Protein 7Y56 (pdb70)

Secondary structure (DSSP, 8-state):
---EEEEEEE-HHHHHTB-HHHHT-------TTS----HHHH--HHHHHHHHHHHT--GGGTT-EEEEEEE--TT--SEEEEEEEE-TT--TTTHHHHHHHHHHHH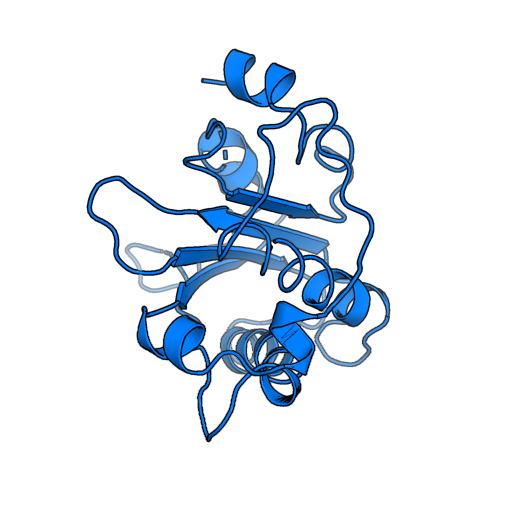HTTTBSSS----EEE--TTS-----HHHHHHHT----TTTEEEEEE--GGGTTTTT-HHHHHHH-

B-factor: mean 21.38, std 8.72, range [10.24, 52.88]

Organism: Human parvovirus B19 (NCBI:txid10798)

Solvent-accessible surface area: 9180 Å² total

Structure (mmCIF, N/CA/C/O backbone):
data_7Y56
#
_entry.id   7Y56
#
_cell.length_a   69.360
_cell.length_b   69.360
_cell.length_c   108.856
_cell.angle_alpha   90.000
_cell.angle_beta   90.000
_cell.angle_gamma   90.000
#
_symmetry.space_group_name_H-M   'P 41 21 2'
#
loop_
_entity.id
_entity.type
_entity.pdbx_description
1 polymer 'NS1 protein'
2 non-polymer GLYCEROL
3 water water
#
loop_
_atom_site.group_PDB
_atom_site.id
_atom_site.type_symbol
_atom_site.label_atom_id
_atom_site.label_alt_id
_atom_site.label_comp_id
_atom_site.label_asym_id
_atom_site.label_entity_id
_atom_site.label_seq_id
_atom_site.pdbx_PDB_ins_code
_atom_site.Cartn_x
_atom_site.Cartn_y
_atom_site.Cartn_z
_atom_site.occupancy
_atom_site.B_iso_or_equiv
_atom_site.auth_seq_id
_atom_site.auth_comp_id
_atom_site.auth_asym_id
_atom_site.auth_atom_id
_atom_site.pdbx_PDB_model_num
ATOM 1 N N . SER A 1 2 ? 39.648 49.340 34.834 1.00 36.78 1 SER A N 1
ATOM 2 C CA . SER A 1 2 ? 40.845 48.944 34.0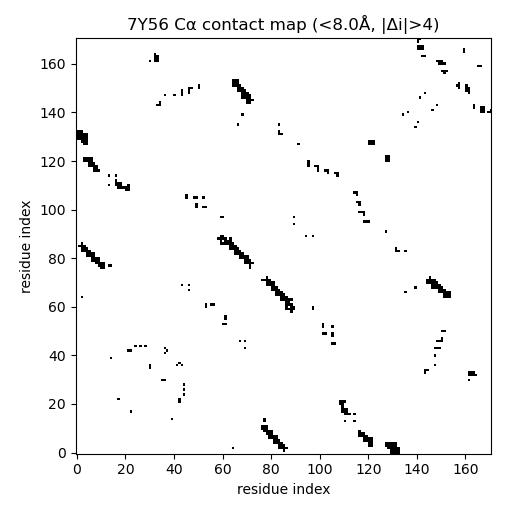98 1.00 34.48 1 SER A CA 1
ATOM 3 C C . SER A 1 2 ? 40.452 48.125 32.884 1.00 33.13 1 SER A C 1
ATOM 4 O O . SER A 1 2 ? 39.289 47.732 32.743 1.00 33.92 1 SER A O 1
ATOM 7 N N . GLU A 1 3 ? 41.423 47.873 32.001 1.00 28.43 2 GLU A N 1
ATOM 8 C CA . GLU A 1 3 ? 41.194 47.133 30.768 1.00 27.31 2 GLU A CA 1
ATOM 9 C C . GLU A 1 3 ? 42.199 45.982 30.654 1.00 25.25 2 GLU A C 1
ATOM 10 O O . GLU A 1 3 ? 43.012 45.933 29.736 1.00 27.20 2 GLU A O 1
ATOM 16 N N . LEU A 1 4 ? 42.124 45.033 31.582 1.00 18.49 3 LEU A N 1
ATOM 17 C CA . LEU A 1 4 ? 43.073 43.930 31.635 1.00 15.08 3 LEU A CA 1
ATOM 18 C C . LEU A 1 4 ? 42.621 42.747 30.785 1.00 14.63 3 LEU A C 1
ATOM 19 O O . LEU A 1 4 ? 41.451 42.357 30.815 1.00 15.48 3 LEU A O 1
ATOM 24 N N . PHE A 1 5 ? 43.567 42.159 30.049 1.00 14.22 4 PHE A N 1
ATOM 25 C CA . PHE A 1 5 ? 43.301 40.933 29.312 1.00 14.18 4 PHE A CA 1
ATOM 26 C C . PHE A 1 5 ? 43.167 39.762 30.281 1.00 13.09 4 PHE A C 1
ATOM 27 O O . PHE A 1 5 ? 43.562 39.836 31.447 1.00 13.73 4 PHE A O 1
ATOM 35 N N . ARG A 1 6 ? 42.652 38.646 29.778 1.00 13.08 5 ARG A N 1
ATOM 36 C CA . ARG A 1 6 ? 42.650 37.433 30.586 1.00 11.41 5 ARG A CA 1
ATOM 37 C C . ARG A 1 6 ? 42.751 36.219 29.673 1.00 13.69 5 ARG A C 1
ATOM 38 O O . ARG A 1 6 ? 42.324 36.253 28.515 1.00 15.98 5 ARG A O 1
ATOM 46 N N . GLY A 1 7 ? 43.330 35.154 30.211 1.00 12.60 6 GLY A N 1
ATOM 47 C CA . GLY A 1 7 ? 43.392 33.891 29.504 1.00 11.76 6 GLY A CA 1
ATOM 48 C C . GLY A 1 7 ? 43.858 32.796 30.439 1.00 13.01 6 GLY A C 1
ATOM 49 O O . GLY A 1 7 ? 43.903 32.978 31.655 1.00 12.30 6 GLY A O 1
ATOM 50 N N . VAL A 1 8 ? 44.213 31.648 29.859 1.00 11.88 7 VAL A N 1
ATOM 51 C CA . VAL A 1 8 ? 44.532 30.453 30.645 1.00 11.95 7 VAL A CA 1
ATOM 52 C C . VAL A 1 8 ? 45.705 29.712 30.011 1.00 13.26 7 VAL A C 1
ATOM 53 O O . VAL A 1 8 ? 45.772 29.554 28.784 1.00 11.39 7 VAL A O 1
ATOM 57 N N . LEU A 1 9 ? 46.615 29.224 30.852 1.00 11.05 8 LEU A N 1
ATOM 58 C CA . LEU A 1 9 ? 47.635 28.266 30.440 1.00 11.74 8 LEU A CA 1
ATOM 59 C C . LEU A 1 9 ? 47.295 26.908 31.033 1.00 13.13 8 LEU A C 1
ATOM 60 O O . LEU A 1 9 ? 47.129 26.796 32.248 1.00 14.13 8 LEU A O 1
ATOM 65 N N . GLN A 1 10 ? 47.204 25.881 30.186 1.00 12.89 9 GLN A N 1
ATOM 66 C CA . GLN A 1 10 ? 46.984 24.519 30.677 1.00 15.52 9 GLN A CA 1
ATOM 67 C C . GLN A 1 10 ? 48.290 23.892 31.141 1.00 15.72 9 GLN A C 1
ATOM 68 O O . GLN A 1 10 ? 49.332 24.049 30.492 1.00 16.60 9 GLN A O 1
ATOM 74 N N . VAL A 1 11 ? 48.218 23.124 32.229 1.00 10.94 10 VAL A N 1
ATOM 75 C CA . VAL A 1 11 ? 49.372 22.404 32.753 1.00 11.96 10 VAL A CA 1
ATOM 76 C C . VAL A 1 11 ? 49.027 20.917 32.734 1.00 13.17 10 VAL A C 1
ATOM 77 O O . VAL A 1 11 ? 48.297 20.416 33.597 1.00 14.81 10 VAL A O 1
ATOM 81 N N . SER A 1 12 ? 49.520 20.198 31.727 1.00 13.08 11 SER A N 1
ATOM 82 C CA . SER A 1 12 ? 49.204 18.789 31.664 1.00 13.14 11 SER A CA 1
ATOM 83 C C . SER A 1 12 ? 50.006 18.029 32.715 1.00 17.45 11 SER A C 1
ATOM 84 O O . SER A 1 12 ? 50.983 18.537 33.281 1.00 17.30 11 SER A O 1
ATOM 87 N N . SER A 1 13 ? 49.597 16.785 32.960 1.00 20.35 12 SER A N 1
ATOM 88 C CA . SER A 1 13 ? 50.385 15.956 33.863 1.00 23.44 12 SER A CA 1
ATOM 89 C C . SER A 1 13 ? 51.778 15.677 33.298 1.00 23.14 12 SER A C 1
ATOM 90 O O . SER A 1 13 ? 52.706 15.435 34.077 1.00 23.61 12 SER A O 1
ATOM 93 N N . ASN A 1 14 ? 51.966 15.776 31.972 1.00 21.02 13 ASN A N 1
ATOM 94 C CA . ASN A 1 14 ? 53.306 15.635 31.406 1.00 21.36 13 ASN A CA 1
ATOM 95 C C . ASN A 1 14 ? 54.268 16.673 31.986 1.00 19.14 13 ASN A C 1
ATOM 96 O O . ASN A 1 14 ? 55.456 16.381 32.192 1.00 19.20 13 ASN A O 1
ATOM 101 N N . VAL A 1 15 ? 53.780 17.891 32.246 1.00 17.04 14 VAL A N 1
ATOM 102 C CA . VAL A 1 15 ? 54.644 18.928 32.803 1.00 16.89 14 VAL A CA 1
ATOM 103 C C . VAL A 1 15 ? 55.188 18.488 34.156 1.00 16.43 14 VAL A C 1
ATOM 104 O O . VAL A 1 15 ? 56.395 18.544 34.415 1.00 16.37 14 VAL A O 1
ATOM 108 N N . LEU A 1 16 ? 54.303 18.043 35.044 1.00 17.36 15 LEU A N 1
ATOM 109 C CA . LEU A 1 16 ? 54.777 17.605 36.355 1.00 17.73 15 LEU A CA 1
ATOM 110 C C . LEU A 1 16 ? 55.624 16.341 36.254 1.00 16.59 15 LEU A C 1
ATOM 111 O O . LEU A 1 16 ? 56.589 16.185 37.012 1.00 16.90 15 LEU A O 1
ATOM 116 N N . ASP A 1 17 ? 55.306 15.440 35.309 1.00 16.36 16 ASP A N 1
ATOM 117 C CA . ASP A 1 17 ? 56.137 14.255 35.111 1.00 18.59 16 ASP A CA 1
ATOM 118 C C . ASP A 1 17 ? 57.557 14.630 34.711 1.00 16.88 16 ASP A C 1
ATOM 119 O O . ASP A 1 17 ? 58.499 13.878 34.995 1.00 19.66 16 ASP A O 1
ATOM 124 N N . CYS A 1 18 ? 57.728 15.764 34.031 1.00 16.52 17 CYS A N 1
ATOM 125 C CA . CYS A 1 18 ? 59.041 16.205 33.588 1.00 15.76 17 CYS A CA 1
ATOM 126 C C . CYS A 1 18 ? 59.710 17.173 34.558 1.00 15.57 17 CY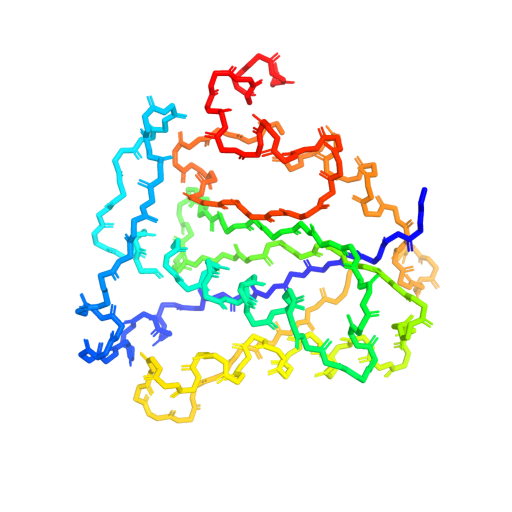S A C 1
ATOM 127 O O . CYS A 1 18 ? 60.788 17.680 34.240 1.00 16.17 17 CYS A O 1
ATOM 130 N N . ALA A 1 19 ? 59.111 17.438 35.721 1.00 16.30 18 ALA A N 1
ATOM 131 C CA . ALA A 1 19 ? 59.754 18.311 36.699 1.00 17.33 18 ALA A CA 1
ATOM 132 C C . ALA A 1 19 ? 61.116 17.752 37.082 1.00 19.36 18 ALA A C 1
ATOM 133 O O . ALA A 1 19 ? 61.267 16.547 37.293 1.00 20.74 18 ALA A O 1
ATOM 135 N N . ASN A 1 20 ? 62.129 18.624 37.147 1.00 16.36 19 ASN A N 1
ATOM 136 C CA . ASN A 1 20 ? 63.484 18.171 37.408 1.00 17.42 19 ASN A CA 1
ATOM 137 C C . ASN A 1 20 ? 63.865 18.458 38.866 1.00 17.78 19 ASN A C 1
ATOM 138 O O . ASN A 1 20 ? 63.049 18.941 39.663 1.00 17.23 19 ASN A O 1
ATOM 143 N N . ASP A 1 21 ? 65.126 18.153 39.200 1.00 18.83 20 ASP A N 1
ATOM 144 C CA . ASP A 1 21 ? 65.594 18.331 40.577 1.00 23.16 20 ASP A CA 1
ATOM 145 C C . ASP A 1 21 ? 65.532 19.798 40.982 1.00 22.29 20 ASP A C 1
ATOM 146 O O . ASP A 1 21 ? 65.195 20.121 42.123 1.00 20.65 20 ASP A O 1
ATOM 151 N N . ASN A 1 22 ? 65.838 20.706 40.049 1.00 21.67 21 ASN A N 1
ATOM 152 C CA . ASN A 1 22 ? 65.766 22.131 40.357 1.00 22.73 21 ASN A CA 1
ATOM 153 C C . ASN A 1 22 ? 64.394 22.529 40.879 1.00 21.34 21 ASN A C 1
ATOM 154 O O . ASN A 1 22 ? 64.286 23.328 41.818 1.00 21.12 21 ASN A O 1
ATOM 159 N N . TRP A 1 23 ? 63.326 22.011 40.261 1.00 18.26 22 TRP A N 1
ATOM 160 C CA . TRP A 1 23 ? 61.982 22.365 40.692 1.00 16.34 22 TRP A CA 1
ATOM 161 C C . TRP A 1 23 ? 61.631 21.684 42.015 1.00 15.97 22 TRP A C 1
ATOM 162 O O . TRP A 1 23 ? 61.118 22.329 42.940 1.00 18.62 22 TRP A O 1
ATOM 173 N N . TRP A 1 24 ? 61.895 20.378 42.124 1.00 16.60 23 TRP A N 1
ATOM 174 C CA . TRP A 1 24 ? 61.517 19.651 43.336 1.00 17.05 23 TRP A CA 1
ATOM 175 C C . TRP A 1 24 ? 62.299 20.146 44.545 1.00 19.10 23 TRP A C 1
ATOM 176 O O . TRP A 1 24 ? 61.821 20.039 45.684 1.00 18.42 23 TRP A O 1
ATOM 187 N N . CYS A 1 25 ? 63.501 20.662 44.323 1.00 20.59 24 CYS A N 1
ATOM 188 C CA . CYS A 1 25 ? 64.366 21.086 45.420 1.00 22.37 24 CYS A CA 1
ATOM 189 C C . CYS A 1 25 ? 64.330 22.590 45.648 1.00 25.10 24 CYS A C 1
ATOM 190 O O . CYS A 1 25 ? 65.089 23.099 46.479 1.00 24.40 24 CYS A O 1
ATOM 193 N N . SER A 1 26 ? 63.498 23.321 44.917 1.00 24.93 25 SER A N 1
ATOM 194 C CA A SER A 1 26 ? 63.462 24.760 45.099 0.58 26.97 25 SER A CA 1
ATOM 195 C CA B SER A 1 26 ? 63.438 24.763 45.098 0.42 27.12 25 SER A CA 1
ATOM 196 C C . SER A 1 26 ? 62.921 25.076 46.488 1.00 30.59 25 SER A C 1
ATOM 197 O O . SER A 1 26 ? 61.930 24.493 46.939 1.00 36.41 25 SER A O 1
ATOM 202 N N . LEU A 1 27 ? 63.600 25.963 47.180 1.00 30.21 26 LEU A N 1
ATOM 203 C CA . LEU A 1 27 ? 63.192 26.360 48.515 1.00 35.65 26 LEU A CA 1
ATOM 204 C C . LEU A 1 27 ? 62.792 27.819 48.414 1.00 38.03 26 LEU A C 1
ATOM 205 O O . LEU A 1 27 ? 63.617 28.678 48.088 1.00 44.54 26 LEU A O 1
ATOM 210 N N . LEU A 1 28 ? 61.521 28.088 48.638 1.00 34.02 27 LEU A N 1
ATOM 211 C CA . LEU A 1 28 ? 61.033 29.449 48.636 1.00 33.28 27 LEU A CA 1
ATOM 212 C C . LEU A 1 28 ? 60.020 29.583 49.756 1.00 35.41 27 LEU A C 1
ATOM 213 O O . LEU A 1 28 ? 59.246 28.658 50.011 1.00 36.48 27 LEU A O 1
ATOM 218 N N . ASP A 1 29 ? 60.059 30.714 50.451 1.00 38.09 28 ASP A N 1
ATOM 219 C CA . ASP A 1 29 ? 59.084 30.964 51.501 1.00 39.58 28 ASP A CA 1
ATOM 220 C C . ASP A 1 29 ? 57.723 31.233 50.875 1.00 36.40 28 ASP A C 1
ATOM 221 O O . ASP A 1 29 ? 57.601 32.042 49.953 1.00 36.78 28 ASP A O 1
ATOM 226 N N . LEU A 1 30 ? 56.702 30.538 51.366 1.00 33.79 29 LEU A N 1
ATOM 227 C CA . LEU A 1 30 ? 55.322 30.794 50.980 1.00 28.25 29 LEU A CA 1
ATOM 228 C C . LEU A 1 30 ? 54.505 30.972 52.249 1.00 27.78 29 LEU A C 1
ATOM 229 O O . LEU A 1 30 ? 54.638 30.183 53.194 1.00 29.42 29 LEU A O 1
ATOM 234 N N . ASP A 1 31 ? 53.686 32.021 52.283 1.00 22.74 30 ASP A N 1
ATOM 235 C CA . ASP A 1 31 ? 52.885 32.327 53.468 1.00 22.00 30 ASP A CA 1
ATOM 236 C C . ASP A 1 31 ? 51.584 31.542 53.382 1.00 22.39 30 ASP A C 1
ATOM 237 O O . ASP A 1 31 ? 50.603 31.990 52.785 1.00 20.28 30 ASP A O 1
ATOM 242 N N . THR A 1 32 ? 51.557 30.365 54.011 1.00 19.50 31 THR A N 1
ATOM 243 C CA . THR A 1 32 ? 50.336 29.575 54.073 1.00 18.82 31 THR A CA 1
ATOM 244 C C . THR A 1 32 ? 49.642 29.675 55.437 1.00 19.34 31 THR A C 1
ATOM 245 O O . THR A 1 32 ? 48.851 28.793 55.785 1.00 21.19 31 THR A O 1
ATOM 249 N N . SER A 1 33 ? 49.899 30.753 56.195 1.00 20.48 32 SER A N 1
ATOM 250 C CA . SER A 1 33 ? 49.277 30.936 57.506 1.00 21.41 32 SER A CA 1
ATOM 251 C C . SER A 1 33 ? 47.767 31.140 57.433 1.00 21.08 32 SER A C 1
ATOM 252 O O . SER A 1 33 ? 47.078 30.915 58.437 1.00 21.84 32 SER A O 1
ATOM 255 N N . ASP A 1 34 ? 47.238 31.571 56.290 1.00 19.77 33 ASP A N 1
ATOM 256 C CA . ASP A 1 34 ? 45.799 31.647 56.036 1.00 19.21 33 ASP A CA 1
ATOM 257 C C . ASP A 1 34 ? 45.473 30.862 54.778 1.00 17.53 33 ASP A C 1
ATOM 258 O O . ASP A 1 34 ? 44.818 31.357 53.860 1.00 18.41 33 ASP A O 1
ATOM 263 N N . TRP A 1 35 ? 45.966 29.624 54.718 1.00 17.14 34 TRP A N 1
ATOM 264 C CA . TRP A 1 35 ? 45.862 28.774 53.531 1.00 15.14 34 TRP A CA 1
ATOM 265 C C . TRP A 1 35 ? 45.900 27.326 53.992 1.00 17.55 34 TRP A C 1
ATOM 266 O O . TRP A 1 35 ? 46.031 27.043 55.185 1.00 22.09 34 TRP A O 1
ATOM 277 N N . GLU A 1 36 ? 45.804 26.406 53.039 1.00 17.57 35 GLU A N 1
ATOM 278 C CA . GLU A 1 36 ? 46.079 25.009 53.319 1.00 19.29 35 GLU A CA 1
ATOM 279 C C . GLU A 1 36 ? 47.559 24.716 53.096 1.00 17.14 35 GLU A C 1
ATOM 280 O O . GLU A 1 36 ? 48.240 25.432 52.353 1.00 16.84 35 GLU A O 1
ATOM 286 N N . PRO A 1 37 ? 48.097 23.689 53.754 1.00 17.01 36 PRO A N 1
ATOM 287 C CA . PRO A 1 37 ? 49.503 23.331 53.533 1.00 16.77 36 PRO A CA 1
ATOM 288 C C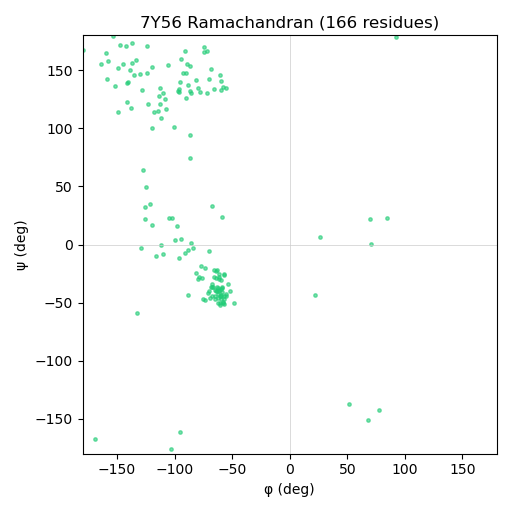 . PRO A 1 37 ? 49.745 22.971 52.075 1.00 17.79 36 PRO A C 1
ATOM 289 O O . PRO A 1 37 ? 48.922 22.312 51.440 1.00 17.56 36 PRO A O 1
ATOM 293 N N . LEU A 1 38 ? 50.890 23.406 51.556 1.00 17.71 37 LEU A N 1
ATOM 294 C CA . LEU A 1 38 ? 51.271 23.169 50.166 1.00 15.81 37 LEU A CA 1
ATOM 295 C C . LEU A 1 38 ? 52.388 22.135 50.155 1.00 16.81 37 LEU A C 1
ATOM 296 O O . LEU A 1 38 ? 53.474 22.384 50.691 1.00 20.32 37 LEU A O 1
ATOM 301 N N . THR A 1 39 ? 52.121 20.980 49.549 1.00 16.74 38 THR A N 1
ATOM 302 C CA . THR A 1 39 ? 53.067 19.873 49.494 1.00 17.22 38 THR A CA 1
ATOM 303 C C . THR A 1 39 ? 53.040 19.293 48.093 1.00 19.00 38 THR A C 1
ATOM 304 O O . THR A 1 39 ? 52.222 19.690 47.260 1.00 17.88 38 THR A O 1
ATOM 308 N N . HIS A 1 40 ? 53.958 18.353 47.831 1.00 20.71 39 HIS A N 1
ATOM 309 C CA . HIS A 1 40 ? 53.951 17.598 46.581 1.00 20.46 39 HIS A CA 1
ATOM 310 C C . HIS A 1 40 ? 53.886 18.550 45.381 1.00 17.94 39 HIS A C 1
ATOM 311 O O . HIS A 1 40 ? 54.566 19.584 45.375 1.00 19.76 39 HIS A O 1
ATOM 318 N N . THR A 1 41 ? 53.075 18.237 44.374 1.00 16.40 40 THR A N 1
ATOM 319 C CA . THR A 1 41 ? 53.077 19.073 43.176 1.00 19.83 40 THR A CA 1
ATOM 320 C C . THR A 1 41 ? 52.317 20.370 43.376 1.00 18.84 40 THR A C 1
ATOM 321 O O . THR A 1 41 ? 52.529 21.318 42.613 1.00 17.43 40 THR A O 1
ATOM 325 N N . ASN A 1 42 ? 51.450 20.449 44.388 1.00 17.95 41 ASN A N 1
ATOM 326 C CA . ASN A 1 42 ? 50.842 21.737 44.697 1.00 17.32 41 ASN A CA 1
ATOM 327 C C . ASN A 1 42 ? 51.913 22.766 45.044 1.00 16.44 41 ASN A C 1
ATOM 328 O O . ASN A 1 42 ? 51.859 23.905 44.577 1.00 16.43 41 ASN A O 1
ATOM 333 N N . ARG A 1 43 ? 52.897 22.383 45.869 1.00 13.39 42 ARG A N 1
ATOM 334 C CA . ARG A 1 43 ? 53.942 23.334 46.239 1.00 16.40 42 ARG A CA 1
ATOM 335 C C . ARG A 1 43 ? 54.790 23.701 45.031 1.00 19.01 42 ARG A C 1
ATOM 336 O O . ARG A 1 43 ? 55.207 24.855 44.894 1.00 20.49 42 ARG A O 1
ATOM 344 N N . LEU A 1 44 ? 55.046 22.741 44.143 1.00 18.13 43 LEU A N 1
ATOM 345 C CA . LEU A 1 44 ? 55.797 23.071 42.935 1.00 15.86 43 LEU A CA 1
ATOM 346 C C . LEU A 1 44 ? 55.089 24.152 42.128 1.00 15.90 43 LEU A C 1
ATOM 347 O O . LEU A 1 44 ? 55.737 25.074 41.609 1.00 18.30 43 LEU A O 1
ATOM 360 N N . ALA A 1 46 ? 52.896 26.406 43.252 1.00 12.07 45 ALA A N 1
ATOM 361 C CA . ALA A 1 46 ? 52.977 27.676 43.959 1.00 13.25 45 ALA A CA 1
ATOM 362 C C . ALA A 1 46 ? 54.347 28.318 43.787 1.00 14.64 45 ALA A C 1
ATOM 363 O O . ALA A 1 46 ? 54.444 29.535 43.600 1.00 14.45 45 ALA A O 1
ATOM 365 N N . ILE A 1 47 ? 55.417 27.518 43.898 1.00 13.87 46 ILE A N 1
ATOM 366 C CA . ILE A 1 47 ? 56.775 28.015 43.693 1.00 14.73 46 ILE A CA 1
ATOM 367 C C . ILE A 1 47 ? 56.922 28.586 42.292 1.00 14.18 46 ILE A C 1
ATOM 368 O O . ILE A 1 47 ? 57.522 29.646 42.086 1.00 16.92 46 ILE A O 1
ATOM 373 N N . TYR A 1 48 ? 56.436 27.845 41.304 1.00 15.07 47 TYR A N 1
ATOM 374 C CA . TYR A 1 48 ? 56.535 28.288 39.915 1.00 14.26 47 TYR A CA 1
ATOM 375 C C . TYR A 1 48 ? 55.855 29.642 39.715 1.00 14.94 47 TYR A C 1
ATOM 376 O O . TYR A 1 48 ? 56.440 30.570 39.142 1.00 13.28 47 TYR A O 1
ATOM 385 N N . LEU A 1 49 ? 54.622 29.775 40.203 1.00 14.11 48 LEU A N 1
ATOM 386 C CA . LEU A 1 49 ? 53.882 31.025 40.053 1.00 13.15 48 LEU A CA 1
ATOM 387 C C . LEU A 1 49 ? 54.601 32.173 40.744 1.00 12.67 48 LEU A C 1
ATOM 388 O O . LEU A 1 49 ? 54.620 33.302 40.246 1.00 12.41 48 LEU A O 1
ATOM 393 N N . SER A 1 50 ? 55.164 31.909 41.918 1.00 12.69 49 SER A N 1
ATOM 394 C CA A SER A 1 50 ? 55.932 32.942 42.604 0.37 15.80 49 SER A CA 1
ATOM 395 C CA B SER A 1 50 ? 55.937 32.935 42.608 0.63 15.83 49 SER A CA 1
ATOM 396 C C . SER A 1 50 ? 57.144 33.365 41.784 1.00 16.78 49 SER A C 1
ATOM 397 O O . SER A 1 50 ? 57.460 34.562 41.697 1.00 17.35 49 SER A O 1
ATOM 402 N N . SER A 1 51 ? 57.838 32.399 41.174 1.00 14.00 50 SER A N 1
ATOM 403 C CA . SER A 1 51 ? 59.005 32.717 40.357 1.00 17.33 50 SER A CA 1
ATOM 404 C C . SER A 1 51 ? 58.616 33.530 39.132 1.00 15.93 50 SER A C 1
ATOM 405 O O . SER A 1 51 ? 59.357 34.434 38.723 1.00 15.49 50 SER A O 1
ATOM 408 N N . VAL A 1 52 ? 57.475 33.203 38.523 1.00 15.42 51 VAL A N 1
ATOM 409 C CA . VAL A 1 52 ? 57.026 33.962 37.352 1.00 14.39 51 VAL A CA 1
ATOM 410 C C . VAL A 1 52 ? 56.714 35.399 37.744 1.00 14.61 51 VAL A C 1
ATOM 411 O O . VAL A 1 52 ? 57.126 36.348 37.064 1.00 14.93 51 VAL A O 1
ATOM 415 N N . ALA A 1 53 ? 56.010 35.584 38.864 1.00 15.84 52 ALA A N 1
ATOM 416 C CA . ALA A 1 53 ? 55.704 36.936 39.321 1.00 17.48 52 ALA A CA 1
ATOM 417 C C . ALA A 1 53 ? 56.980 37.726 39.592 1.00 17.32 52 ALA A C 1
ATOM 418 O O . ALA A 1 53 ? 57.095 38.891 39.190 1.00 18.13 52 ALA A O 1
ATOM 420 N N . SER A 1 54 ? 57.957 37.107 40.263 1.00 17.69 53 SER A N 1
ATOM 421 C CA . SER A 1 54 ? 59.211 37.798 40.552 1.00 18.08 53 SER A CA 1
ATOM 422 C C . SER A 1 54 ? 59.899 38.246 39.274 1.00 21.60 53 SER A C 1
ATOM 423 O O . SER A 1 54 ? 60.445 39.352 39.211 1.00 23.16 53 SER A O 1
ATOM 426 N N . LYS A 1 55 ? 59.886 37.394 38.249 1.00 19.75 54 LYS A N 1
ATOM 427 C CA . LYS A 1 55 ? 60.460 37.764 36.958 1.00 22.82 54 LYS A CA 1
ATOM 428 C C . LYS A 1 55 ? 59.710 38.943 36.363 1.00 23.36 54 LYS A C 1
ATOM 429 O O . LYS A 1 55 ? 60.316 39.922 35.912 1.00 24.16 54 LYS A O 1
ATOM 435 N N . LEU A 1 56 ? 58.380 38.877 36.389 1.00 20.64 55 LEU A N 1
ATOM 436 C CA . LEU A 1 56 ? 57.567 39.925 35.787 1.00 21.37 55 LEU A CA 1
ATOM 437 C C . LEU A 1 56 ? 57.774 41.257 36.485 1.00 23.64 55 LEU A C 1
ATOM 438 O O . LEU A 1 56 ? 57.776 42.310 35.836 1.00 25.45 55 LEU A O 1
ATOM 443 N N . ASP A 1 57 ? 57.958 41.231 37.809 1.00 24.17 56 ASP A N 1
ATOM 444 C CA . ASP A 1 57 ? 58.095 42.466 38.578 1.00 28.58 56 ASP A CA 1
ATOM 445 C C . ASP A 1 57 ? 59.235 43.338 38.070 1.00 32.32 56 ASP A C 1
ATOM 446 O O . ASP A 1 57 ? 59.203 44.560 38.256 1.00 34.08 56 ASP A O 1
ATOM 451 N N . PHE A 1 58 ? 60.253 42.737 37.443 1.00 32.86 57 PHE A N 1
ATOM 452 C CA . PHE A 1 58 ? 61.435 43.477 37.012 1.00 38.88 57 PHE A CA 1
ATOM 453 C C . PHE A 1 58 ? 61.744 43.295 35.528 1.00 40.06 57 PHE A C 1
ATOM 454 O O . PHE A 1 58 ? 62.884 43.516 35.109 1.00 42.91 57 PHE A O 1
ATOM 462 N N . THR A 1 59 ? 60.765 42.913 34.715 1.00 36.86 58 THR A N 1
ATOM 463 C CA . THR A 1 59 ? 61.020 42.712 33.298 1.00 37.61 58 THR A CA 1
ATOM 464 C C . THR A 1 59 ? 60.729 43.987 32.509 1.00 40.71 58 THR A C 1
ATOM 465 O O . THR A 1 59 ? 59.855 44.784 32.866 1.00 42.69 58 THR A O 1
ATOM 469 N N . GLY A 1 60 ? 61.494 44.179 31.440 1.00 38.27 59 GLY A N 1
ATOM 470 C CA . GLY A 1 60 ? 61.314 45.289 30.535 1.00 37.45 59 GLY A CA 1
ATOM 471 C C . GLY A 1 60 ? 60.462 44.922 29.338 1.00 34.29 59 GLY A C 1
ATOM 472 O O . GLY A 1 60 ? 59.708 43.940 29.345 1.00 33.90 59 GLY A O 1
ATOM 473 N N . GLY A 1 61 ? 60.568 45.734 28.297 1.00 30.49 60 GLY A N 1
ATOM 474 C CA . GLY A 1 61 ? 59.880 45.456 27.062 1.00 29.70 60 GLY A CA 1
ATOM 475 C C . GLY A 1 61 ? 58.375 45.576 27.176 1.00 26.88 60 GLY A C 1
ATOM 476 O O . GLY A 1 61 ? 57.843 46.360 27.970 1.00 25.95 60 GLY A O 1
ATOM 477 N N . PRO A 1 62 ? 57.656 44.805 26.358 1.00 24.28 61 PRO A N 1
ATOM 478 C CA . PRO A 1 62 ? 56.190 44.927 26.332 1.00 22.91 61 PRO A CA 1
ATOM 479 C C . PRO A 1 62 ? 55.531 44.709 27.677 1.00 21.35 61 PRO A C 1
ATOM 480 O O . PRO A 1 62 ? 54.423 45.218 27.894 1.00 20.15 61 PRO A O 1
ATOM 484 N N . LEU A 1 63 ? 56.171 43.968 28.584 1.00 17.59 62 LEU A N 1
ATOM 485 C CA . LEU A 1 63 ? 55.571 43.632 29.868 1.00 17.98 62 LEU A CA 1
ATOM 486 C C . LEU A 1 63 ? 55.852 44.671 30.943 1.00 19.74 62 LEU A C 1
ATOM 487 O O . LEU A 1 63 ? 55.312 44.546 32.049 1.00 21.32 62 LEU A O 1
ATOM 492 N N . ALA A 1 64 ? 56.659 45.686 30.633 1.00 20.68 63 ALA A N 1
ATOM 493 C CA . ALA A 1 64 ? 57.049 46.694 31.618 1.00 22.75 63 ALA A CA 1
ATOM 494 C C . ALA A 1 64 ? 55.837 47.421 32.181 1.00 23.22 63 ALA A C 1
ATOM 495 O O . ALA A 1 64 ? 54.954 47.859 31.435 1.00 22.07 63 ALA A O 1
ATOM 497 N N . GLY A 1 65 ? 55.800 47.545 33.507 1.00 25.54 64 GLY A N 1
ATOM 498 C CA . GLY A 1 65 ? 54.747 48.286 34.165 1.00 29.32 64 GLY A CA 1
ATOM 499 C C . GLY A 1 65 ? 53.383 47.639 34.116 1.00 29.37 64 GLY A C 1
ATOM 500 O O . GLY A 1 65 ? 52.371 48.330 34.269 1.00 30.99 64 GLY A O 1
ATOM 501 N N . CYS A 1 66 ? 53.309 46.335 33.902 1.00 24.87 65 CYS A N 1
ATOM 502 C CA . CYS A 1 66 ? 52.001 45.725 33.756 1.00 22.62 65 CYS A CA 1
ATOM 503 C C . CYS A 1 66 ? 51.427 45.349 35.117 1.00 21.26 65 CYS A C 1
ATOM 504 O O . CYS A 1 66 ? 52.157 45.143 36.093 1.00 23.52 65 CYS A O 1
ATOM 507 N N . LEU A 1 67 ? 50.102 45.314 35.169 1.00 18.22 66 LEU A N 1
ATOM 508 C CA . LEU A 1 67 ? 49.355 44.780 36.297 1.00 16.64 66 LEU A CA 1
ATOM 509 C C . LEU A 1 67 ? 49.006 43.328 36.001 1.00 15.91 66 LEU A C 1
ATOM 510 O O . LEU A 1 67 ? 48.657 42.986 34.868 1.00 17.08 66 LEU A O 1
ATOM 515 N N . TYR A 1 68 ? 49.107 42.472 37.018 1.00 14.57 67 TYR A N 1
ATOM 516 C CA . TYR A 1 68 ? 48.879 41.048 36.818 1.00 14.24 67 TYR A CA 1
ATOM 517 C C . TYR A 1 68 ? 48.201 40.424 38.031 1.00 13.90 67 TYR A C 1
ATOM 518 O O . TYR A 1 68 ? 48.305 40.904 39.175 1.00 17.15 67 TYR A O 1
ATOM 527 N N . PHE A 1 69 ? 47.519 39.317 37.747 1.00 12.22 68 PHE A N 1
ATOM 528 C CA . PHE A 1 69 ? 46.909 38.445 38.754 1.00 13.05 68 PHE A CA 1
ATOM 529 C C . PHE A 1 69 ? 46.953 37.038 38.166 1.00 13.24 68 PHE A C 1
ATOM 530 O O . PHE A 1 69 ? 46.316 36.784 37.140 1.00 15.28 68 PHE A O 1
ATOM 538 N N . PHE A 1 70 ? 47.732 36.145 38.778 1.00 12.74 69 PHE A N 1
ATOM 539 C CA . PHE A 1 70 ? 47.881 34.762 38.321 1.00 15.29 69 PHE A CA 1
ATOM 540 C C . PHE A 1 70 ? 47.254 33.844 39.361 1.00 13.88 69 PHE A C 1
ATOM 541 O O . PHE A 1 70 ? 47.542 33.985 40.548 1.00 12.49 69 PHE A O 1
ATOM 549 N N . GLN A 1 71 ? 46.461 32.870 38.927 1.00 13.38 70 GLN A N 1
ATOM 550 C CA . GLN A 1 71 ? 45.850 31.939 39.875 1.00 12.02 70 GLN A CA 1
ATOM 551 C C . GLN A 1 71 ? 45.912 30.519 39.329 1.00 11.71 70 GLN A C 1
ATOM 552 O O . GLN A 1 71 ? 45.345 30.237 38.268 1.00 13.47 70 GLN A O 1
ATOM 558 N N . VAL A 1 72 ? 46.616 29.619 40.028 1.00 13.50 71 VAL A N 1
ATOM 559 C CA . VAL A 1 72 ? 46.721 28.229 39.589 1.00 13.83 71 VAL A CA 1
ATOM 560 C C . VAL A 1 72 ? 45.662 27.422 40.326 1.00 14.68 71 VAL A C 1
ATOM 561 O O . VAL A 1 72 ? 45.467 27.601 41.535 1.00 12.08 71 VAL A O 1
ATOM 565 N N . GLU A 1 73 ? 44.940 26.582 39.590 1.00 12.93 72 GLU A N 1
ATOM 566 C CA . GLU A 1 73 ? 43.807 25.840 40.118 1.00 13.57 72 GLU A CA 1
ATOM 567 C C . GLU A 1 73 ? 43.880 24.376 39.711 1.00 16.55 72 GLU A C 1
ATOM 568 O O . GLU A 1 73 ? 44.524 24.005 38.725 1.00 14.66 72 GLU A O 1
ATOM 574 N N . CYS A 1 74 ? 43.171 23.545 40.471 1.00 13.70 73 CYS A N 1
ATOM 575 C CA . CYS A 1 74 ? 42.929 22.159 40.099 1.00 16.47 73 CYS A CA 1
ATOM 576 C C . CYS A 1 74 ? 41.502 21.819 40.490 1.00 17.32 73 CYS A C 1
ATOM 577 O O . CYS A 1 74 ? 41.126 21.974 41.657 1.00 17.11 73 CYS A O 1
ATOM 580 N N . ASN A 1 75 ? 40.703 21.389 39.522 1.00 16.04 74 ASN A N 1
ATOM 581 C CA . ASN A 1 75 ? 39.326 21.000 39.782 1.00 18.47 74 ASN A CA 1
ATOM 582 C C . ASN A 1 75 ? 39.236 19.514 40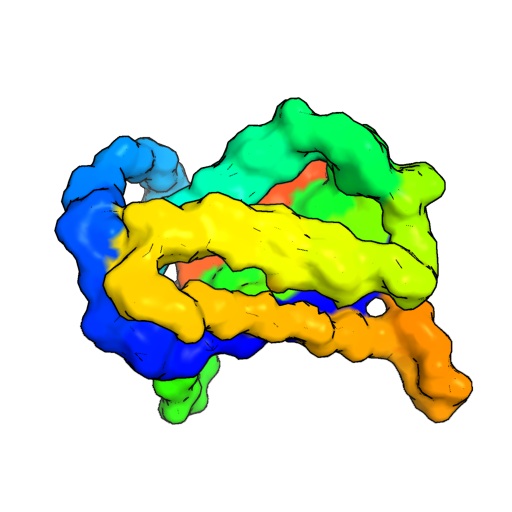.108 1.00 18.49 74 ASN A C 1
ATOM 583 O O . ASN A 1 75 ? 40.173 18.741 39.893 1.00 18.63 74 ASN A O 1
ATOM 588 N N . LYS A 1 76 ? 38.083 19.115 40.632 1.00 18.79 75 LYS A N 1
ATOM 589 C CA . LYS A 1 76 ? 37.786 17.704 40.791 1.00 22.09 75 LYS A CA 1
ATOM 590 C C . LYS A 1 76 ? 37.930 16.989 39.454 1.00 23.55 75 LYS A C 1
ATOM 591 O O . LYS A 1 76 ? 37.465 17.485 38.421 1.00 24.57 75 LYS A O 1
ATOM 597 N N . PHE A 1 77 ? 38.595 15.834 39.481 1.00 22.81 76 PHE A N 1
ATOM 598 C CA . PHE A 1 77 ? 38.883 14.972 38.333 1.00 24.41 76 PHE A CA 1
ATOM 599 C C . PHE A 1 77 ? 39.909 15.567 37.387 1.00 21.74 76 PHE A C 1
ATOM 600 O O . PHE A 1 77 ? 40.212 14.934 36.365 1.00 21.83 76 PHE A O 1
ATOM 608 N N . GLU A 1 78 ? 40.445 16.752 37.671 1.00 16.95 77 GLU A N 1
ATOM 609 C CA . GLU A 1 78 ? 41.367 17.393 36.737 1.00 18.70 77 GLU A CA 1
ATOM 610 C C . GLU A 1 78 ? 42.749 16.779 36.874 1.00 17.54 77 GLU A C 1
ATOM 611 O O . GLU A 1 78 ? 43.244 16.574 37.989 1.00 19.58 77 GLU A O 1
ATOM 617 N N . GLU A 1 79 ? 43.375 16.482 35.737 1.00 19.25 78 GLU A N 1
ATOM 618 C CA . GLU A 1 79 ? 44.756 16.037 35.733 1.00 21.00 78 GLU A CA 1
ATOM 619 C C . GLU A 1 79 ? 45.642 17.241 35.468 1.00 17.81 78 GLU A C 1
ATOM 620 O O . GLU A 1 79 ? 45.360 18.044 34.573 1.00 17.48 78 GLU A O 1
ATOM 626 N N . GLY A 1 80 ? 46.670 17.402 36.289 1.00 15.56 79 GLY A N 1
ATOM 627 C CA . GLY A 1 80 ? 47.495 18.582 36.179 1.00 14.84 79 GLY A CA 1
ATOM 628 C C . GLY A 1 80 ? 46.827 19.788 36.805 1.00 15.21 79 GLY A C 1
ATOM 629 O O . GLY A 1 80 ? 46.177 19.679 37.850 1.00 17.03 79 GLY A O 1
ATOM 630 N N . TYR A 1 81 ? 46.996 20.944 36.174 1.00 13.23 80 TYR A N 1
ATOM 631 C CA . TYR A 1 81 ? 46.527 22.216 36.695 1.00 12.49 80 TYR A CA 1
ATOM 632 C C . TYR A 1 81 ? 46.138 23.102 35.524 1.00 12.13 80 TYR A C 1
ATOM 633 O O . TYR A 1 81 ? 46.381 22.775 34.357 1.00 11.75 80 TYR A O 1
ATOM 642 N N . HIS A 1 82 ? 45.534 24.240 35.850 1.00 11.48 81 HIS A N 1
ATOM 643 C CA . HIS A 1 82 ? 45.427 25.306 34.865 1.00 11.23 81 HIS A CA 1
ATOM 644 C C . HIS A 1 82 ? 45.697 26.622 35.566 1.00 12.13 81 HIS A C 1
ATOM 645 O O . HIS A 1 82 ? 45.472 26.760 36.774 1.00 14.54 81 HIS A O 1
ATOM 652 N N . ILE A 1 83 ? 46.240 27.576 34.815 1.00 10.24 82 ILE A N 1
ATOM 653 C CA . ILE A 1 83 ? 46.666 28.846 35.392 1.00 10.40 82 ILE A CA 1
ATOM 654 C C . ILE A 1 83 ? 45.848 29.951 34.740 1.00 12.62 82 ILE A C 1
ATOM 655 O O . ILE A 1 83 ? 45.987 30.203 33.537 1.00 11.77 82 ILE A O 1
ATOM 660 N N . HIS A 1 84 ? 45.009 30.613 35.524 1.00 12.13 83 HIS A N 1
ATOM 661 C CA . HIS A 1 84 ? 44.327 31.812 35.061 1.00 11.82 83 HIS A CA 1
ATOM 662 C C . HIS A 1 84 ? 45.289 32.986 35.100 1.00 12.23 83 HIS A C 1
ATOM 663 O O . HIS A 1 84 ? 45.961 33.218 36.113 1.00 14.07 83 HIS A O 1
ATOM 670 N N . VAL A 1 85 ? 45.357 33.733 34.000 1.00 10.46 84 VAL A N 1
ATOM 671 C CA . VAL A 1 85 ? 46.223 34.900 33.898 1.00 12.37 84 VAL A CA 1
ATOM 672 C C . VAL A 1 85 ? 45.354 36.098 33.553 1.00 13.92 84 VAL A C 1
ATOM 673 O O . VAL A 1 85 ? 44.663 36.092 32.528 1.00 16.13 84 VAL A O 1
ATOM 677 N N . VAL A 1 86 ? 45.381 37.111 34.412 1.00 11.41 85 VAL A N 1
ATOM 678 C CA . VAL A 1 86 ? 44.825 38.432 34.130 1.00 12.41 85 VAL A CA 1
ATOM 679 C C . VAL A 1 86 ? 45.996 39.404 34.072 1.00 12.90 85 VAL A C 1
ATOM 680 O O . VAL A 1 86 ? 46.836 39.421 34.977 1.00 13.58 85 VAL A O 1
ATOM 684 N N . ILE A 1 87 ? 46.092 40.179 32.992 1.00 13.00 86 ILE A N 1
ATOM 685 C CA . ILE A 1 87 ? 47.308 40.959 32.777 1.00 12.71 86 ILE A CA 1
ATOM 686 C C . ILE A 1 87 ? 46.994 42.106 31.827 1.00 15.29 86 ILE A C 1
ATOM 687 O O . ILE A 1 87 ? 46.217 41.950 30.884 1.00 16.02 86 ILE A O 1
ATOM 692 N N . GLY A 1 88 ? 47.605 43.264 32.082 1.00 16.43 87 GLY A N 1
ATOM 693 C CA . GLY A 1 88 ? 47.477 44.389 31.172 1.00 16.32 87 GLY A CA 1
ATOM 694 C C . GLY A 1 88 ? 48.534 45.431 31.454 1.00 18.81 87 GLY A C 1
ATOM 695 O O . GLY A 1 88 ? 49.047 45.527 32.570 1.00 19.82 87 GLY A O 1
ATOM 696 N N . GLY A 1 89 ? 48.858 46.216 30.433 1.00 18.77 88 GLY A N 1
ATOM 697 C CA . GLY A 1 89 ? 49.835 47.273 30.578 1.00 18.39 88 GLY A CA 1
ATOM 698 C C . GLY A 1 89 ? 50.011 48.012 29.270 1.00 19.40 88 GLY A C 1
ATOM 699 O O . GLY A 1 89 ? 49.553 47.555 28.220 1.00 19.92 88 GLY A O 1
ATOM 700 N N . PRO A 1 90 ? 50.684 49.163 29.297 1.00 22.26 89 PRO A N 1
ATOM 701 C CA . PRO A 1 90 ? 50.761 49.984 28.070 1.00 21.30 89 PRO A CA 1
ATOM 702 C C . PRO A 1 90 ? 51.451 49.283 26.905 1.00 21.78 89 PRO A C 1
ATOM 703 O O . PRO A 1 90 ? 51.178 49.621 25.742 1.00 23.98 89 PRO A O 1
ATOM 707 N N . GLY A 1 91 ? 52.332 48.316 27.174 1.00 18.13 90 GLY A N 1
ATOM 708 C CA . GLY A 1 91 ? 53.036 47.638 26.102 1.00 19.21 90 GLY A CA 1
ATOM 709 C C . GLY A 1 91 ? 52.368 46.393 25.559 1.00 20.76 90 GLY A C 1
ATOM 710 O O . GLY A 1 91 ? 52.835 45.833 24.558 1.00 23.58 90 GLY A O 1
ATOM 711 N N . LEU A 1 92 ? 51.290 45.938 26.186 1.00 17.30 91 LEU A N 1
ATOM 712 C CA . LEU A 1 92 ? 50.616 44.699 25.812 1.00 16.96 91 LEU A CA 1
ATOM 713 C C . LEU A 1 92 ? 49.432 45.007 24.915 1.00 20.60 91 LEU A C 1
ATOM 714 O O . LEU A 1 92 ? 48.616 45.877 25.236 1.00 24.57 91 LEU A O 1
ATOM 719 N N . ASN A 1 93 ? 49.323 44.277 23.805 1.00 17.70 92 ASN A N 1
ATOM 720 C CA . ASN A 1 93 ? 48.239 44.533 22.869 1.00 16.91 92 ASN A CA 1
ATOM 721 C C . ASN A 1 93 ? 47.751 43.191 22.325 1.00 16.00 92 ASN A C 1
ATOM 722 O O . ASN A 1 93 ? 48.358 42.156 22.628 1.00 15.51 92 ASN A O 1
ATOM 727 N N . PRO A 1 94 ? 46.638 43.134 21.585 1.00 15.16 93 PRO A N 1
ATOM 728 C CA . PRO A 1 94 ? 46.155 41.821 21.135 1.00 15.71 93 PRO A CA 1
ATOM 729 C C . PRO A 1 94 ? 47.119 41.107 20.202 1.00 15.77 93 PRO A C 1
ATOM 730 O O . PRO A 1 94 ? 47.048 39.879 20.091 1.00 15.97 93 PRO A O 1
ATOM 734 N N . ARG A 1 95 ? 48.027 41.827 19.534 1.00 16.11 94 ARG A N 1
ATOM 735 C CA . ARG A 1 95 ? 48.939 41.158 18.613 1.00 15.31 94 ARG A CA 1
ATOM 736 C C . ARG A 1 95 ? 50.100 40.487 19.332 1.00 16.41 94 ARG A C 1
ATOM 737 O O . ARG A 1 95 ? 50.616 39.474 18.841 1.00 17.27 94 ARG A O 1
ATOM 745 N N . ASN A 1 96 ? 50.532 41.009 20.484 1.00 14.62 95 ASN A N 1
ATOM 746 C CA . ASN A 1 96 ? 51.691 40.422 21.147 1.00 14.33 95 ASN A CA 1
ATOM 747 C C . ASN A 1 96 ? 51.353 39.723 22.452 1.00 14.30 95 ASN A C 1
ATOM 748 O O . ASN A 1 96 ? 52.250 39.150 23.073 1.00 14.75 95 ASN A O 1
ATOM 753 N N . LEU A 1 97 ? 50.084 39.720 22.861 1.00 13.65 96 LEU A N 1
ATOM 754 C CA . LEU A 1 97 ? 49.727 39.201 24.181 1.00 12.26 96 LEU A CA 1
ATOM 755 C C . LEU A 1 97 ? 50.175 37.752 24.357 1.00 13.15 96 LEU A C 1
ATOM 756 O O . LEU A 1 97 ? 50.847 37.407 25.338 1.00 13.15 96 LEU A O 1
ATOM 761 N N . THR A 1 98 ? 49.821 36.885 23.406 1.00 13.89 97 THR A N 1
ATOM 762 C CA . THR A 1 98 ? 50.096 35.459 23.570 1.00 14.12 97 THR A CA 1
ATOM 763 C C . THR A 1 98 ? 51.597 35.171 23.607 1.00 15.11 97 THR A C 1
ATOM 764 O O . THR A 1 98 ? 52.069 34.407 24.460 1.00 13.99 97 THR A O 1
ATOM 768 N N . VAL A 1 99 ? 52.365 35.747 22.672 1.00 14.84 98 VAL A N 1
ATOM 769 C CA . VAL A 1 99 ? 53.808 35.495 22.643 1.00 14.57 98 VAL 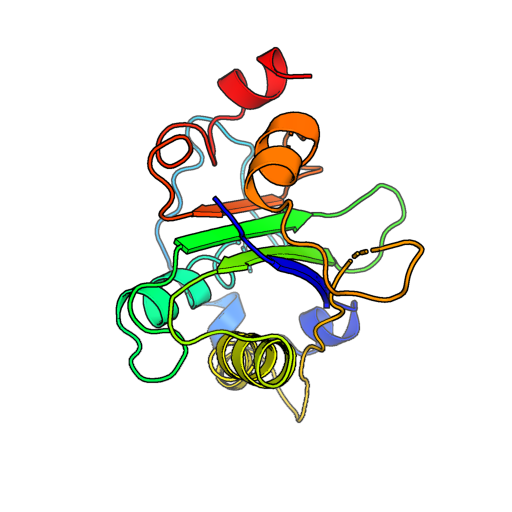A CA 1
ATOM 770 C C . VAL A 1 99 ? 54.473 36.025 23.908 1.00 14.44 98 VAL A C 1
ATOM 771 O O . VAL A 1 99 ? 55.365 35.383 24.473 1.00 15.37 98 VAL A O 1
ATOM 775 N N . CYS A 1 100 ? 54.037 37.191 24.382 1.00 12.60 99 CYS A N 1
ATOM 776 C CA . CYS A 1 100 ? 54.621 37.781 25.590 1.00 12.65 99 CYS A CA 1
ATOM 777 C C . CYS A 1 100 ? 54.302 36.946 26.829 1.00 14.55 99 CYS A C 1
ATOM 778 O O . CYS A 1 100 ? 55.175 36.708 27.673 1.00 15.50 99 CYS A O 1
ATOM 781 N N . VAL A 1 101 ? 53.051 36.502 26.971 1.00 12.74 100 VAL A N 1
ATOM 782 C CA . VAL A 1 101 ? 52.707 35.715 28.159 1.00 14.24 100 VAL A CA 1
ATOM 783 C C . VAL A 1 101 ? 53.381 34.347 28.107 1.00 14.98 100 VAL A C 1
ATOM 784 O O . VAL A 1 101 ? 53.956 33.875 29.096 1.00 12.45 100 VAL A O 1
ATOM 788 N N . GLU A 1 102 ? 53.309 33.686 26.954 1.00 13.09 101 GLU A N 1
ATOM 789 C CA . GLU A 1 102 ? 53.995 32.406 26.803 1.00 14.38 101 GLU A CA 1
ATOM 790 C C . GLU A 1 102 ? 55.490 32.538 27.077 1.00 15.46 101 GLU A C 1
ATOM 791 O O . GLU A 1 102 ? 56.075 31.694 27.767 1.00 15.53 101 GLU A O 1
ATOM 797 N N . GLY A 1 103 ? 56.130 33.586 26.552 1.00 15.18 102 GLY A N 1
ATOM 798 C CA . GLY A 1 103 ? 57.561 33.745 26.771 1.00 17.32 102 GLY A CA 1
ATOM 799 C C . GLY A 1 103 ? 57.902 33.940 28.235 1.00 16.56 102 GLY A C 1
ATOM 800 O O . GLY A 1 103 ? 58.878 33.379 28.739 1.00 16.90 102 GLY A O 1
ATOM 801 N N . LEU A 1 104 ? 57.085 34.714 28.942 1.00 14.14 103 LEU A N 1
ATOM 802 C CA . LEU A 1 104 ? 57.310 34.934 30.366 1.00 14.22 103 LEU A CA 1
ATOM 803 C C . LEU A 1 104 ? 57.218 33.625 31.142 1.00 16.52 103 LEU A C 1
ATOM 804 O O . LEU A 1 104 ? 58.108 33.293 31.940 1.00 17.37 103 LEU A O 1
ATOM 809 N N . PHE A 1 105 ? 56.144 32.870 30.923 1.00 13.85 104 PHE A N 1
ATOM 810 C CA . PHE A 1 105 ? 55.957 31.636 31.681 1.00 14.57 104 PHE A CA 1
ATOM 811 C C . PHE A 1 105 ? 56.962 30.576 31.256 1.00 14.40 104 PHE A C 1
ATOM 812 O O . PHE A 1 105 ? 57.533 29.875 32.103 1.00 13.44 104 PHE A O 1
ATOM 820 N N . ASN A 1 106 ? 57.239 30.478 29.953 1.00 11.73 105 ASN A N 1
ATOM 821 C CA . ASN A 1 106 ? 58.144 29.429 29.510 1.00 11.88 105 ASN A CA 1
ATOM 822 C C . ASN A 1 106 ? 59.606 29.736 29.814 1.00 12.56 105 ASN A C 1
ATOM 823 O O . ASN A 1 106 ? 60.389 28.796 29.994 1.00 14.69 105 ASN A O 1
ATOM 828 N N . ASN A 1 107 ? 60.011 31.013 29.876 1.00 14.18 106 ASN A N 1
ATOM 829 C CA A ASN A 1 107 ? 61.397 31.295 30.234 0.51 15.98 106 ASN A CA 1
ATOM 830 C CA B ASN A 1 107 ? 61.388 31.335 30.252 0.49 16.03 106 ASN A CA 1
ATOM 831 C C . ASN A 1 107 ? 61.697 30.830 31.655 1.00 15.22 106 ASN A C 1
ATOM 832 O O . ASN A 1 107 ? 62.808 30.366 31.932 1.00 15.86 106 ASN A O 1
ATOM 841 N N . VAL A 1 108 ? 60.716 30.919 32.552 1.00 14.04 1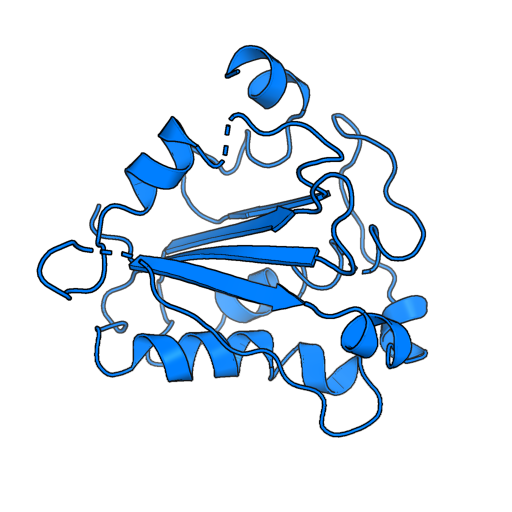07 VAL A N 1
ATOM 842 C CA . VAL A 1 108 ? 60.903 30.415 33.913 1.00 14.21 107 VAL A CA 1
ATOM 843 C C . VAL A 1 108 ? 60.839 28.893 33.935 1.00 14.12 107 VAL A C 1
ATOM 844 O O . VAL A 1 108 ? 61.675 28.223 34.558 1.00 18.95 107 VAL A O 1
ATOM 848 N N . LEU A 1 109 ? 59.838 28.326 33.265 1.00 12.49 108 LEU A N 1
ATOM 849 C CA . LEU A 1 109 ? 59.652 26.881 33.260 1.00 14.22 108 LEU A CA 1
ATOM 850 C C . LEU A 1 109 ? 60.846 26.161 32.655 1.00 15.42 108 LEU A C 1
ATOM 851 O O . LEU A 1 109 ? 61.112 25.007 33.007 1.00 14.07 108 LEU A O 1
ATOM 856 N N . TYR A 1 110 ? 61.578 26.824 31.747 1.00 15.54 109 TYR A N 1
ATOM 857 C CA . TYR A 1 110 ? 62.681 26.172 31.040 1.00 17.97 109 TYR A CA 1
ATOM 858 C C . TYR A 1 110 ? 63.664 25.492 31.994 1.00 18.54 109 TYR A C 1
ATOM 859 O O . TYR A 1 110 ? 64.140 24.382 31.721 1.00 17.95 109 TYR A O 1
ATOM 868 N N . HIS A 1 111 ? 63.970 26.135 33.123 1.00 15.35 110 HIS A N 1
ATOM 869 C CA . HIS A 1 111 ? 64.968 25.589 34.033 1.00 19.71 110 HIS A CA 1
ATOM 870 C C . HIS A 1 111 ? 64.395 24.557 34.989 1.00 18.57 110 HIS A C 1
ATOM 871 O O . HIS A 1 111 ? 65.158 23.973 35.775 1.00 19.09 110 HIS A O 1
ATOM 878 N N . LEU A 1 112 ? 63.085 24.322 34.931 1.00 15.74 111 LEU A N 1
ATOM 879 C CA . LEU A 1 112 ? 62.395 23.483 35.899 1.00 15.62 111 LEU A CA 1
ATOM 880 C C . LEU A 1 112 ? 61.915 22.160 35.322 1.00 14.74 111 LEU A C 1
ATOM 881 O O . LEU A 1 112 ? 61.460 21.305 36.087 1.00 14.82 111 LEU A O 1
ATOM 886 N N . VAL A 1 113 ? 62.001 21.964 34.001 1.00 14.78 112 VAL A N 1
ATOM 887 C CA . VAL A 1 113 ? 61.522 20.737 33.381 1.00 17.43 112 VAL A CA 1
ATOM 888 C C . VAL A 1 113 ? 62.596 20.161 32.463 1.00 19.57 112 VAL A C 1
ATOM 889 O O . VAL A 1 113 ? 63.379 20.892 31.848 1.00 19.13 112 VAL A O 1
ATOM 893 N N . THR A 1 114 ? 62.627 18.833 32.380 1.00 18.72 113 THR A N 1
ATOM 894 C CA . THR A 1 114 ? 63.511 18.127 31.464 1.00 19.01 113 THR A CA 1
ATOM 895 C C . THR A 1 114 ? 62.832 18.002 30.106 1.00 21.12 113 THR A C 1
ATOM 896 O O . THR A 1 114 ? 61.658 17.626 30.025 1.00 20.89 113 THR A O 1
ATOM 900 N N . GLY A 1 115 ? 63.558 18.339 29.051 1.00 21.81 114 GLY A N 1
ATOM 901 C CA . GLY A 1 115 ? 63.000 18.267 27.717 1.00 21.40 114 GLY A CA 1
ATOM 902 C C . GLY A 1 115 ? 62.375 19.567 27.245 1.00 23.28 114 GLY A C 1
ATOM 903 O O . GLY A 1 115 ? 62.317 20.585 27.943 1.00 24.30 114 GLY A O 1
ATOM 904 N N . ASN A 1 116 ? 61.886 19.518 26.006 1.00 20.96 115 ASN A N 1
ATOM 905 C CA . ASN A 1 116 ? 61.243 20.667 25.372 1.00 21.84 115 ASN A CA 1
ATOM 906 C C . ASN A 1 116 ? 59.759 20.680 25.744 1.00 22.48 115 ASN A C 1
ATOM 907 O O . ASN A 1 116 ? 58.872 20.342 24.961 1.00 28.27 115 ASN A O 1
ATOM 912 N N . VAL A 1 117 ? 59.500 21.067 26.987 1.00 16.39 116 VAL A N 1
ATOM 913 C CA . VAL A 1 117 ? 58.157 21.102 27.545 1.00 14.05 116 VAL A CA 1
ATOM 914 C C . VAL A 1 117 ? 57.806 22.557 27.771 1.00 17.30 116 VAL A C 1
ATOM 915 O O . VAL A 1 117 ? 58.496 23.250 28.529 1.00 17.70 116 VAL A O 1
ATOM 919 N N . LYS A 1 118 ? 56.728 23.021 27.133 1.00 15.93 117 LYS A N 1
ATOM 920 C CA . LYS A 1 118 ? 56.346 24.422 27.212 1.00 14.82 117 LYS A CA 1
ATOM 921 C C . LYS A 1 118 ? 54.844 24.536 27.404 1.00 14.18 117 LYS A C 1
ATOM 922 O O . LYS A 1 118 ? 54.083 23.642 27.032 1.00 17.40 117 LYS A O 1
ATOM 928 N N . LEU A 1 119 ? 54.429 25.661 27.968 1.00 12.22 118 LEU A N 1
ATOM 929 C CA . LEU A 1 119 ? 53.021 25.983 28.136 1.00 12.89 118 LEU A CA 1
ATOM 930 C C . LEU A 1 119 ? 52.530 26.826 26.961 1.00 13.90 118 LEU A C 1
ATOM 931 O O . LEU A 1 119 ? 53.316 27.453 26.244 1.00 14.67 118 LEU A O 1
ATOM 936 N N . LYS A 1 120 ? 51.211 26.834 26.779 1.00 12.66 119 LYS A N 1
ATOM 937 C CA . LYS A 1 120 ? 50.545 27.637 25.757 1.00 11.20 119 LYS A CA 1
ATOM 938 C C . LYS A 1 120 ? 49.510 28.528 26.431 1.00 14.53 119 LYS A C 1
ATOM 939 O O . LYS A 1 120 ? 48.897 28.142 27.435 1.00 12.57 119 LYS A O 1
ATOM 945 N N . PHE A 1 121 ? 49.297 29.718 25.876 1.00 14.86 120 PHE A N 1
ATOM 946 C CA . PHE A 1 121 ? 48.345 30.672 26.442 1.00 13.00 120 PHE A CA 1
ATOM 947 C C . PHE A 1 121 ? 47.141 30.793 25.521 1.00 14.63 120 PHE A C 1
ATOM 948 O O . PHE A 1 121 ? 47.300 30.976 24.307 1.00 15.63 120 PHE A O 1
ATOM 956 N N . LEU A 1 122 ? 45.949 30.678 26.106 1.00 16.23 121 LEU A N 1
ATOM 957 C CA . LEU A 1 122 ? 44.682 30.829 25.398 1.00 18.05 121 LEU A CA 1
ATOM 958 C C . LEU A 1 122 ? 43.981 32.098 25.864 1.00 13.97 121 LEU A C 1
ATOM 959 O O . LEU A 1 122 ? 43.476 32.130 26.996 1.00 14.56 121 LEU A O 1
ATOM 964 N N . PRO A 1 123 ? 43.901 33.151 25.054 1.00 17.27 122 PRO A N 1
ATOM 965 C CA . PRO A 1 123 ? 43.189 34.362 25.494 1.00 15.76 122 PRO A CA 1
ATOM 966 C C . PRO A 1 123 ? 41.687 34.133 25.562 1.00 14.30 122 PRO A C 1
ATOM 967 O O . PRO A 1 123 ? 41.107 33.438 24.728 1.00 14.91 122 PRO A O 1
ATOM 971 N N . GLY A 1 124 ? 41.057 34.723 26.577 1.00 15.07 123 GLY A N 1
ATOM 972 C CA . GLY A 1 124 ? 39.607 34.676 26.666 1.00 15.34 123 GLY A CA 1
ATOM 973 C C . GLY A 1 124 ? 39.000 35.625 25.647 1.00 16.50 123 GLY A C 1
ATOM 974 O O . GLY A 1 124 ? 39.445 36.773 25.507 1.00 16.61 123 GLY A O 1
ATOM 983 N N . THR A 1 126 ? 35.531 37.308 23.380 1.00 14.69 125 THR A N 1
ATOM 984 C CA . THR A 1 126 ? 34.124 37.678 23.428 1.00 17.67 125 THR A CA 1
ATOM 985 C C . THR A 1 126 ? 33.320 36.962 22.341 1.00 16.60 125 THR A C 1
ATOM 986 O O . THR A 1 126 ? 33.867 36.329 21.432 1.00 17.10 125 THR A O 1
ATOM 990 N N . THR A 1 127 ? 31.994 37.091 22.443 1.00 15.22 126 THR A N 1
ATOM 991 C CA . THR A 1 127 ? 31.091 36.577 21.413 1.00 16.06 126 THR A CA 1
ATOM 992 C C . THR A 1 127 ? 31.459 37.092 20.032 1.00 19.78 126 THR A C 1
ATOM 993 O O . THR A 1 127 ? 31.271 36.388 19.038 1.00 21.62 126 THR A O 1
ATOM 997 N N . LYS A 1 128 ? 31.962 38.322 19.946 1.00 22.58 127 LYS A N 1
ATOM 998 C CA . LYS A 1 128 ? 32.345 38.909 18.670 1.00 24.05 127 LYS A CA 1
ATOM 999 C C . LYS A 1 128 ? 33.756 38.546 18.246 1.00 24.12 127 LYS A C 1
ATOM 1000 O O . LYS A 1 128 ? 34.201 38.996 17.186 1.00 26.30 127 LYS A O 1
ATOM 1006 N N . GLY A 1 129 ? 34.468 37.742 19.027 1.00 21.14 128 GLY A N 1
ATOM 1007 C CA . GLY A 1 129 ? 35.792 37.297 18.638 1.00 24.04 128 GLY A CA 1
ATOM 1008 C C . GLY A 1 129 ? 36.926 38.243 18.967 1.00 26.72 128 GLY A C 1
ATOM 1009 O O . GLY A 1 129 ? 37.972 38.184 18.313 1.00 29.99 128 GLY A O 1
ATOM 1010 N N . LYS A 1 130 ? 36.750 39.122 19.945 1.00 18.66 129 LYS A N 1
ATOM 1011 C CA . LYS A 1 130 ? 37.777 40.045 20.397 1.00 18.33 129 LYS A CA 1
ATOM 1012 C C . LYS A 1 130 ? 38.305 39.558 21.736 1.00 16.89 129 LYS A C 1
ATOM 1013 O O . LYS A 1 130 ? 37.614 38.835 22.455 1.00 17.68 129 LYS A O 1
ATOM 1019 N N . TYR A 1 131 ? 39.546 39.929 22.059 1.00 14.60 130 TYR A N 1
ATOM 1020 C CA . TYR A 1 131 ? 40.089 39.581 23.369 1.00 13.98 130 TYR A CA 1
ATOM 1021 C C . TYR A 1 131 ? 39.314 40.324 24.449 1.00 12.85 130 TYR A C 1
ATOM 1022 O O . TYR A 1 131 ? 39.071 41.531 24.330 1.00 15.86 130 TYR A O 1
ATOM 1031 N N . PHE A 1 132 ? 38.926 39.608 25.503 1.00 15.48 131 PHE A N 1
ATOM 1032 C CA . PHE A 1 132 ? 38.288 40.262 26.638 1.00 16.11 131 PHE A CA 1
ATOM 1033 C C . PHE A 1 132 ? 39.215 41.299 27.261 1.00 16.20 131 PHE A C 1
ATOM 1034 O O . PHE A 1 132 ? 40.435 41.120 27.319 1.00 15.99 131 PHE A O 1
ATOM 1042 N N . ARG A 1 133 ? 38.614 42.392 27.763 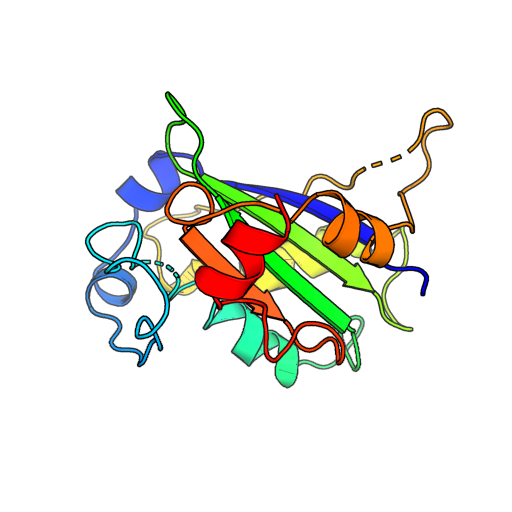1.00 14.94 132 ARG A N 1
ATOM 1043 C CA . ARG A 1 133 ? 39.334 43.397 28.540 1.00 15.49 132 ARG A CA 1
ATOM 1044 C C . ARG A 1 133 ? 38.646 43.618 29.881 1.00 15.24 132 ARG A C 1
ATOM 1045 O O . ARG A 1 133 ? 38.664 44.726 30.425 1.00 16.80 132 ARG A O 1
ATOM 1053 N N . ASP A 1 134 ? 38.043 42.555 30.414 1.00 15.32 133 ASP A N 1
ATOM 1054 C CA . ASP A 1 134 ? 37.272 42.580 31.653 1.00 14.77 133 ASP A CA 1
ATOM 1055 C C . ASP A 1 134 ? 38.029 41.941 32.811 1.00 15.99 133 ASP A C 1
ATOM 1056 O O . ASP A 1 134 ? 37.400 41.465 33.770 1.00 14.64 133 ASP A O 1
ATOM 1061 N N . GLY A 1 135 ? 39.362 41.891 32.724 1.00 15.42 134 GLY A N 1
ATOM 1062 C CA . GLY A 1 135 ? 40.136 41.088 33.662 1.00 14.38 134 GLY A CA 1
ATOM 1063 C C . GLY A 1 135 ? 39.871 41.415 35.120 1.00 17.07 134 GLY A C 1
ATOM 1064 O O . GLY A 1 135 ? 39.747 40.512 35.954 1.00 13.59 134 GLY A O 1
ATOM 1065 N N . GLU A 1 136 ? 39.801 42.703 35.460 1.00 18.82 135 GLU A N 1
ATOM 1066 C CA . GLU A 1 136 ? 39.649 43.041 36.876 1.00 21.08 135 GLU A CA 1
ATOM 1067 C C . GLU A 1 136 ? 38.275 42.629 37.408 1.00 16.24 135 GLU A C 1
ATOM 1068 O O . GLU A 1 136 ? 38.154 42.179 38.556 1.00 16.23 135 GLU A O 1
ATOM 1074 N N . GLN A 1 137 ? 37.229 42.754 36.590 1.00 13.60 136 GLN A N 1
ATOM 1075 C CA . GLN A 1 137 ? 35.924 42.263 37.022 1.00 14.64 136 GLN A CA 1
ATOM 1076 C C . GLN A 1 137 ? 35.916 40.747 37.140 1.00 14.42 136 GLN A C 1
ATOM 1077 O O . GLN A 1 137 ? 35.259 40.191 38.021 1.00 14.03 136 GLN A O 1
ATOM 1083 N N . PHE A 1 138 ? 36.623 40.061 36.244 1.00 11.57 137 PHE A N 1
ATOM 1084 C CA . PHE A 1 138 ? 36.740 38.607 36.329 1.00 11.08 137 PHE A CA 1
ATOM 1085 C C . PHE A 1 138 ? 37.422 38.174 37.630 1.00 14.52 137 PHE A C 1
ATOM 1086 O O . PHE A 1 138 ? 37.027 37.170 38.246 1.00 13.33 137 PHE A O 1
ATOM 1094 N N . ILE A 1 139 ? 38.445 38.915 38.068 1.00 12.59 138 ILE A N 1
ATOM 1095 C CA . ILE A 1 139 ? 39.056 38.629 39.370 1.00 12.80 138 ILE A CA 1
ATOM 1096 C C . ILE A 1 139 ? 38.009 38.714 40.466 1.00 15.12 138 ILE A C 1
ATOM 1097 O O . ILE A 1 139 ? 37.891 37.824 41.316 1.00 14.00 138 ILE A O 1
ATOM 1102 N N . GLU A 1 140 ? 37.256 39.810 40.477 1.00 13.75 139 GLU A N 1
ATOM 1103 C CA . GLU A 1 140 ? 36.330 40.064 41.577 1.00 13.34 139 GLU A CA 1
ATOM 1104 C C . GLU A 1 140 ? 35.148 39.103 41.536 1.00 14.75 139 GLU A C 1
ATOM 1105 O O . GLU A 1 140 ? 34.716 38.589 42.581 1.00 17.54 139 GLU A O 1
ATOM 1111 N N . ASN A 1 141 ? 34.614 38.836 40.341 1.00 13.66 140 ASN A N 1
ATOM 1112 C CA . ASN A 1 141 ? 33.391 38.045 40.236 1.00 15.56 140 ASN A CA 1
ATOM 1113 C C . ASN A 1 141 ? 33.637 36.551 40.329 1.00 13.46 140 ASN A C 1
ATOM 1114 O O . ASN A 1 141 ? 32.707 35.808 40.663 1.00 14.73 140 ASN A O 1
ATOM 1119 N N . TYR A 1 142 ? 34.840 36.093 39.988 1.00 11.99 141 TYR A N 1
ATOM 1120 C CA . TYR A 1 142 ? 35.062 34.676 39.754 1.00 12.25 141 TYR A CA 1
ATOM 1121 C C . TYR A 1 142 ? 36.301 34.169 40.480 1.00 12.96 141 TYR A C 1
ATOM 1122 O O . TYR A 1 142 ? 36.186 33.274 41.332 1.00 14.35 141 TYR A O 1
ATOM 1131 N N . LEU A 1 143 ? 37.480 34.743 40.188 1.00 10.50 142 LEU A N 1
ATOM 1132 C CA . LEU A 1 143 ? 38.721 34.142 40.689 1.00 10.91 142 LEU A CA 1
ATOM 1133 C C . LEU A 1 143 ? 38.824 34.246 42.203 1.00 13.59 142 LEU A C 1
ATOM 1134 O O . LEU A 1 143 ? 39.252 33.292 42.864 1.00 13.70 142 LEU A O 1
ATOM 1147 N N . LYS A 1 145 ? 36.509 34.152 44.306 1.00 12.72 144 LYS A N 1
ATOM 1148 C CA . LYS A 1 145 ? 35.521 33.356 45.020 1.00 15.58 144 LYS A CA 1
ATOM 1149 C C . LYS A 1 145 ? 35.937 31.888 45.151 1.00 19.37 144 LYS A C 1
ATOM 1150 O O . LYS A 1 145 ? 35.169 31.076 45.653 1.00 27.84 144 LYS A O 1
ATOM 1156 N N . LYS A 1 146 ? 37.145 31.536 44.753 1.00 14.79 145 LYS A N 1
ATOM 1157 C CA . LYS A 1 146 ? 37.647 30.178 44.892 1.00 12.70 145 LYS A CA 1
ATOM 1158 C C . LYS A 1 146 ? 38.351 30.038 46.232 1.00 11.85 145 LYS A C 1
ATOM 1159 O O . LYS A 1 146 ? 38.976 30.986 46.697 1.00 15.10 145 LYS A O 1
ATOM 1165 N N . ILE A 1 147 ? 38.286 28.840 46.821 1.00 12.57 146 ILE A N 1
ATOM 1166 C CA . ILE A 1 147 ? 38.969 28.565 48.092 1.00 13.31 146 ILE A CA 1
ATOM 1167 C C . ILE A 1 147 ? 39.986 27.434 47.928 1.00 15.06 146 ILE A C 1
ATOM 1168 O O . ILE A 1 147 ? 39.818 26.564 47.059 1.00 14.09 146 ILE A O 1
ATOM 1173 N N . PRO A 1 148 ? 41.051 27.397 48.730 1.00 15.25 147 PRO A N 1
ATOM 1174 C CA . PRO A 1 148 ? 42.014 26.296 48.611 1.00 16.11 147 PRO A CA 1
ATOM 1175 C C . PRO A 1 148 ? 41.395 24.980 49.061 1.00 16.74 147 PRO A C 1
ATOM 1176 O O . PRO A 1 148 ? 40.494 24.953 49.909 1.00 15.72 147 PRO A O 1
ATOM 1180 N N . LEU A 1 149 ? 41.871 23.869 48.487 1.00 14.71 148 LEU A N 1
ATOM 1181 C CA . LEU A 1 149 ? 42.947 23.824 47.486 1.00 12.77 148 LEU A CA 1
ATOM 1182 C C . LEU A 1 149 ? 42.417 23.739 46.053 1.00 16.43 148 LEU A C 1
ATOM 1183 O O . LEU A 1 149 ? 43.162 23.398 45.134 1.00 15.37 148 LEU A O 1
ATOM 1188 N N . ASN A 1 150 ? 41.135 24.044 45.856 1.00 15.63 149 ASN A N 1
ATOM 1189 C CA . ASN A 1 150 ? 40.641 24.248 44.495 1.00 15.74 149 ASN A CA 1
ATOM 1190 C C . ASN A 1 150 ? 41.449 25.343 43.808 1.00 16.20 149 ASN A C 1
ATOM 1191 O O . ASN A 1 150 ? 41.929 25.170 42.676 1.00 17.03 149 ASN A O 1
ATOM 1196 N N . VAL A 1 151 ? 41.663 26.465 44.493 1.00 13.36 150 VAL A N 1
ATOM 1197 C CA . VAL A 1 151 ? 42.749 27.363 44.122 1.00 12.62 150 VAL A CA 1
ATOM 1198 C C . VAL A 1 151 ? 43.982 26.923 44.891 1.00 14.00 150 VAL A C 1
ATOM 1199 O O . VAL A 1 151 ? 43.938 26.775 46.116 1.00 13.09 150 VAL A O 1
ATOM 1203 N N . VAL A 1 152 ? 45.066 26.673 44.169 1.00 13.33 151 VAL A N 1
ATOM 1204 C CA . VAL A 1 152 ? 46.294 26.191 44.789 1.00 13.54 151 VAL A CA 1
ATOM 1205 C C . VAL A 1 152 ? 47.176 27.347 45.235 1.00 13.86 151 VAL A C 1
ATOM 1206 O O . VAL A 1 152 ? 47.726 27.319 46.336 1.00 12.12 151 VAL A O 1
ATOM 1210 N N . TRP A 1 153 ? 47.326 28.379 44.403 1.00 13.58 152 TRP A N 1
ATOM 1211 C CA . TRP A 1 153 ? 48.112 29.550 44.775 1.00 15.00 152 TRP A CA 1
ATOM 1212 C C . TRP A 1 153 ? 47.700 30.727 43.901 1.00 14.13 152 TRP A C 1
ATOM 1213 O O . TRP A 1 153 ? 47.055 30.558 42.859 1.00 12.55 152 TRP A O 1
ATOM 1224 N N . CYS A 1 154 ? 48.096 31.923 44.339 1.00 11.54 153 CYS A N 1
ATOM 1225 C CA . CYS A 1 154 ? 47.716 33.171 43.689 1.00 12.81 153 CYS A CA 1
ATOM 1226 C C . CYS A 1 154 ? 48.802 34.217 43.926 1.00 14.91 153 CYS A C 1
ATOM 1227 O O . CYS A 1 154 ? 49.308 34.343 45.044 1.00 14.90 153 CYS A O 1
ATOM 1230 N N . VAL A 1 155 ? 49.160 34.965 42.878 1.00 15.82 154 VAL A N 1
ATOM 1231 C CA . VAL A 1 155 ? 50.090 36.082 43.004 1.00 15.84 154 VAL A CA 1
ATOM 1232 C C . VAL A 1 155 ? 49.537 37.261 42.216 1.00 16.43 154 VAL A C 1
ATOM 1233 O O . VAL A 1 155 ? 48.914 37.084 41.164 1.00 14.30 154 VAL A O 1
ATOM 1237 N N . THR A 1 156 ? 49.775 38.473 42.725 1.00 15.24 155 THR A N 1
ATOM 1238 C CA . THR A 1 156 ? 49.269 39.678 42.069 1.00 15.37 155 THR A CA 1
ATOM 1239 C C . THR A 1 156 ? 50.097 40.888 42.494 1.00 16.72 155 THR A C 1
ATOM 1240 O O . THR A 1 156 ? 50.745 40.888 43.551 1.00 16.71 155 THR A O 1
ATOM 1244 N N . ASN A 1 157 ? 50.058 41.930 41.660 1.00 15.38 156 ASN A N 1
ATOM 1245 C CA . ASN A 1 157 ? 50.532 43.251 42.056 1.00 16.98 156 ASN A CA 1
ATOM 1246 C C . ASN A 1 157 ? 49.424 44.302 41.991 1.00 15.34 156 ASN A C 1
ATOM 1247 O O . ASN A 1 157 ? 49.708 45.504 42.013 1.00 18.49 156 ASN A O 1
ATOM 1252 N N . ILE A 1 158 ? 48.158 43.879 41.929 1.00 15.07 157 ILE A N 1
ATOM 1253 C CA . ILE A 1 158 ? 47.037 44.813 41.847 1.00 15.08 157 ILE A CA 1
ATOM 1254 C C . ILE A 1 158 ? 46.643 45.241 43.254 1.00 19.69 157 ILE A C 1
ATOM 1255 O O . ILE A 1 158 ? 46.446 44.392 44.129 1.00 21.91 157 ILE A O 1
ATOM 1260 N N . ASP A 1 159 ? 46.524 46.559 43.458 1.00 23.99 158 ASP A N 1
ATOM 1261 C CA . ASP A 1 159 ? 46.281 47.134 44.784 1.00 30.81 158 ASP A CA 1
ATOM 1262 C C . ASP A 1 159 ? 45.150 46.434 45.529 1.00 30.31 158 ASP A C 1
ATOM 1263 O O . ASP A 1 159 ? 45.291 46.073 46.705 1.00 32.13 158 ASP A O 1
ATOM 1268 N N . GLY A 1 160 ? 44.006 46.268 44.872 1.00 31.50 159 GLY A N 1
ATOM 1269 C CA . GLY A 1 160 ? 42.840 45.768 45.581 1.00 32.02 159 GLY A CA 1
ATOM 1270 C C . GLY A 1 160 ? 42.921 44.312 46.002 1.00 30.08 159 GLY A C 1
ATOM 1271 O O . GLY A 1 160 ? 42.014 43.845 46.703 1.00 30.44 159 GLY A O 1
ATOM 1272 N N . TYR A 1 161 ? 43.976 43.586 45.599 1.00 22.49 160 TYR A N 1
ATOM 1273 C CA . TYR A 1 161 ? 44.074 42.161 45.876 1.00 20.68 160 TYR A CA 1
ATOM 1274 C C . TYR A 1 161 ? 45.390 41.742 46.513 1.00 20.09 160 TYR A C 1
ATOM 1275 O O . TYR A 1 161 ? 45.531 40.565 46.845 1.00 19.10 160 TYR A O 1
ATOM 1284 N N . ILE A 1 162 ? 46.353 42.650 46.708 1.00 21.27 161 ILE A N 1
ATOM 1285 C CA . ILE A 1 162 ? 47.640 42.194 47.234 1.00 22.78 161 ILE A CA 1
ATOM 1286 C C . ILE A 1 162 ? 47.480 41.627 48.635 1.00 23.18 161 ILE A C 1
ATOM 1287 O O . ILE A 1 162 ? 48.235 40.733 49.035 1.00 22.43 161 ILE A O 1
ATOM 1292 N N . ASP A 1 163 ? 46.493 42.109 49.393 1.00 24.08 162 ASP A N 1
ATOM 1293 C CA . ASP A 1 163 ? 46.329 41.702 50.784 1.00 28.03 162 ASP A CA 1
ATOM 1294 C C . ASP A 1 163 ? 45.326 40.575 50.982 1.00 24.21 162 ASP A C 1
ATOM 1295 O O . ASP A 1 163 ? 45.260 40.015 52.082 1.00 26.63 162 ASP A O 1
ATOM 1300 N N . THR A 1 164 ? 44.545 40.236 49.963 1.00 18.88 163 THR A N 1
ATOM 1301 C CA . THR A 1 164 ? 43.551 39.186 50.055 1.00 15.87 163 THR A CA 1
ATOM 1302 C C . THR A 1 164 ? 43.831 38.001 49.131 1.00 16.83 163 THR A C 1
ATOM 1303 O O . THR A 1 164 ? 43.155 36.974 49.258 1.00 15.37 163 THR A O 1
ATOM 1307 N N . CYS A 1 165 ? 44.797 38.111 48.207 1.00 15.38 164 CYS A N 1
ATOM 1308 C CA . CYS A 1 165 ? 44.965 37.078 47.186 1.00 14.49 164 CYS A CA 1
ATOM 1309 C C . CYS A 1 165 ? 45.262 35.707 47.794 1.00 15.60 164 CYS A C 1
ATOM 1310 O O . CYS A 1 165 ? 44.876 34.688 47.214 1.00 14.87 164 CYS A O 1
ATOM 1313 N N . ILE A 1 166 ? 45.921 35.645 48.961 1.00 14.04 165 ILE A N 1
ATOM 1314 C CA . ILE A 1 166 ? 46.204 34.336 49.547 1.00 13.46 165 ILE A CA 1
ATOM 1315 C C . ILE A 1 166 ? 45.581 34.268 50.934 1.00 13.89 165 ILE A C 1
ATOM 1316 O O . ILE A 1 166 ? 46.114 33.615 51.843 1.00 16.69 165 ILE A O 1
ATOM 1321 N N . SER A 1 167 ? 44.421 34.908 51.090 1.00 15.72 166 SER A N 1
ATOM 1322 C CA . SER A 1 167 ? 43.631 34.842 52.323 1.00 16.13 166 SER A CA 1
ATOM 1323 C C . SER A 1 167 ? 42.498 33.844 52.099 1.00 14.18 166 SER A C 1
ATOM 1324 O O . SER A 1 167 ? 41.489 34.173 51.472 1.00 15.66 166 SER A O 1
ATOM 1327 N N . ALA A 1 168 ? 42.653 32.621 52.621 1.00 15.50 167 ALA A N 1
ATOM 1328 C CA . ALA A 1 168 ? 41.548 31.672 52.552 1.00 14.38 167 ALA A CA 1
ATOM 1329 C C . ALA A 1 168 ? 40.323 32.231 53.246 1.00 16.51 167 ALA A C 1
ATOM 1330 O O . ALA A 1 168 ? 39.193 32.012 52.802 1.00 15.49 167 ALA A O 1
ATOM 1332 N N . THR A 1 169 ? 40.536 32.949 54.351 1.00 15.69 168 THR A N 1
ATOM 1333 C CA . THR A 1 169 ? 39.422 33.512 55.099 1.00 16.40 168 THR A CA 1
ATOM 1334 C C . THR A 1 169 ? 38.625 34.489 54.237 1.00 16.07 168 THR A C 1
ATOM 1335 O O . THR A 1 169 ? 37.395 34.402 54.151 1.00 17.35 168 THR A O 1
ATOM 1339 N N . PHE A 1 170 ? 39.308 35.452 53.615 1.00 15.68 169 PHE A N 1
ATOM 1340 C CA . PHE A 1 170 ? 38.595 36.409 52.768 1.00 15.47 169 PHE A CA 1
ATOM 1341 C C . PHE A 1 170 ? 37.918 35.705 51.593 1.00 18.29 169 PHE A C 1
ATOM 1342 O O . PHE A 1 170 ? 36.760 35.998 51.256 1.00 14.93 169 PHE A O 1
ATOM 1350 N N . ARG A 1 171 ? 38.622 34.758 50.970 1.00 17.94 170 ARG A N 1
ATOM 1351 C CA . ARG A 1 171 ? 38.038 34.008 49.860 1.00 17.24 170 ARG A CA 1
ATOM 1352 C C . ARG A 1 171 ? 36.786 33.246 50.285 1.00 15.11 170 ARG A C 1
ATOM 1353 O O . ARG A 1 171 ? 35.784 33.230 49.555 1.00 15.22 170 ARG A O 1
ATOM 1361 N N . ARG A 1 172 ? 36.823 32.601 51.457 1.00 14.66 171 ARG A N 1
ATOM 1362 C CA . ARG A 1 172 ? 35.651 31.872 51.931 1.00 15.55 171 ARG A CA 1
ATOM 1363 C C . ARG A 1 172 ? 34.451 32.797 52.095 1.00 20.48 171 ARG A C 1
ATOM 1364 O O . ARG A 1 172 ? 33.310 32.407 51.820 1.00 19.74 171 ARG A O 1
ATOM 1372 N N . GLY A 1 173 ? 34.685 34.021 52.570 1.00 16.04 172 GLY A N 1
ATOM 1373 C CA . GLY A 1 173 ? 33.589 34.950 52.743 1.00 16.64 172 GLY A CA 1
ATOM 1374 C C . GLY A 1 173 ? 33.079 35.511 51.441 1.00 20.35 172 GLY A C 1
ATOM 1375 O O . GLY A 1 173 ? 31.942 35.992 51.389 1.00 23.44 172 GLY A O 1
ATOM 1376 N N . ALA A 1 174 ? 33.897 35.447 50.388 1.00 18.51 173 ALA A N 1
ATOM 1377 C CA . ALA A 1 174 ? 33.520 35.975 49.082 1.00 22.34 173 ALA A CA 1
ATOM 1378 C C . ALA A 1 174 ? 32.597 35.031 48.322 1.00 27.38 173 ALA A C 1
ATOM 1379 O O . ALA A 1 174 ? 31.802 35.489 47.496 1.00 27.16 173 ALA A O 1
ATOM 1381 N N . CYS A 1 175 ? 32.687 33.727 48.570 1.00 31.60 174 CYS A N 1
ATOM 1382 C CA . CYS A 1 175 ? 31.774 32.771 47.930 1.00 37.24 174 CYS A CA 1
ATOM 1383 C C . CYS A 1 175 ? 30.349 32.965 48.425 1.00 41.14 174 CYS A C 1
ATOM 1384 O O . CYS A 1 175 ? 30.135 33.323 49.586 1.00 45.21 174 CYS A O 1
#

Radius of gyration: 15.37 Å; Cα contacts (8 Å, |Δi|>4): 288; chains: 1; bounding box: 35×36×39 Å

Foldseek 3Di:
DFWWKWKKFFALVLVVFFDPCLQVDDDDDPCVQADDQDDVLVSLVLVVVLVVCLCPDDALSPPKWKKKWWFADVVRGGIMIMIIMDDPSDDVVCPFVVVQCSSQVSSVVGGPDDDGIGIDIDDPVPDTGRCRVVCVLVPVLDAPPRTSAMDTDDPVPRVPRSRNPVSPVSD

Nearest PDB structures (foldseek):
  7y57-assembly2_B  TM=9.836E-01  e=2.467E-30  Human parvovirus B19
  7szy-assembly1_A  TM=9.799E-01  e=1.076E-28  Human parvovirus B19
  7szx-assembly1_B  TM=9.697E-01  e=2.577E-27  Human parvovirus B19
  6usm-assembly1_B  TM=9.577E-01  e=2.761E-25  Human parvovirus B19
  5dcx-assembly5_E  TM=6.196E-01  e=1.055E-06  adeno-associated virus 2

CATH classification: 3.40.1310.20

InterPro domains:
  IPR001257 Parvovirus non-structural protein 1, helicase domain [PF01057] (210-485)
  IPR014015 Helicase, superfamily 3, DNA virus [PS51206] (302-457)
  IPR014835 NS1 nuclease, NS1-Nuc domain, parvovirinae [PF08724] (9-176)
  IPR027417 P-loop containing nucleoside triphosphate hydrolase [G3DSA:3.40.50.300] (274-483)
  IPR027417 P-loop containing nucleoside triphosphate hydrolase [SSF52540] (287-468)
  IPR049901 NS1 nuclease, NS1-Nuc domain, Parvovirus [PS52022] (1-186)

Sequence (171 aa):
SELFRGVLQVSSNVLDCANDNWWCSSLLDLDTSDWEPLTHTNRLAIYLSSSVASKLDFTGGPLAGCLYFFQVECNKFEEGYHIHVVIGGPGLNPRNLTVCVEGLFNNNVLYHLVTGNVKLKFLPGTTKGKYFRDGEQFIENYLKKIPLNVVWCVTNIDGYIDTCISATFRRGAC